Protein AF-A0A453E5N2-F1 (afdb_monomer_lite)

Radius of gyration: 12.23 Å; chains: 1; bounding box: 28×28×30 Å

Foldseek 3Di:
DEADPVQQWDWDWDQQGKIWIAHPPRDTDIDDDPGGGTDPDDYDDDDDDDD

Sequence (51 aa):
MAFDPVQQLLAVGTLDGRIKIFGGDNIEGILITPKSMPYKYLQVWHFIQKE

Organism: Aegilops tauschii subsp. strangulata (NCBI:txid200361)

Secondary structure (DSSP, 8-state):
-EEETTTTEEEEE-TTS-EEEE-STT-EEEE--SS----S-----------

pLDDT: mean 91.9, std 5.85, range [70.69, 97.19]

Structure (mmCIF, N/CA/C/O backbone):
data_AF-A0A453E5N2-F1
#
_entry.id   AF-A0A453E5N2-F1
#
loop_
_atom_site.group_PDB
_atom_site.id
_atom_site.type_symbol
_atom_site.label_atom_id
_atom_site.label_alt_id
_atom_site.label_comp_id
_atom_site.label_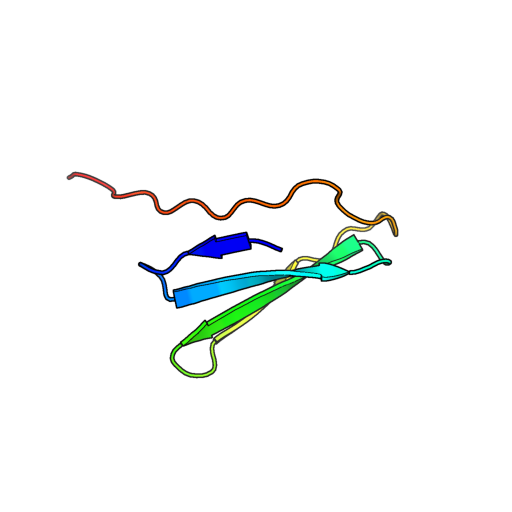asym_id
_atom_site.label_entity_id
_atom_site.label_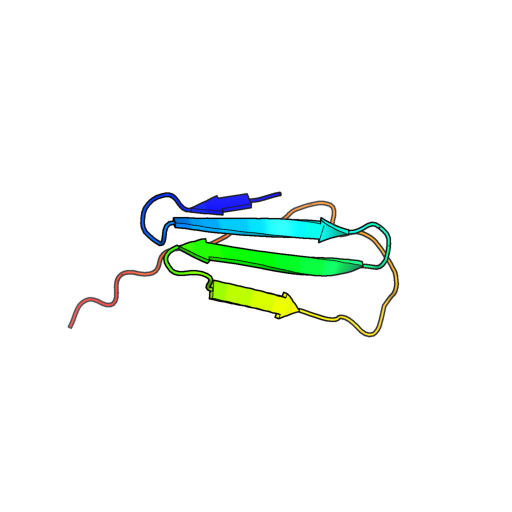seq_id
_atom_site.pdbx_PDB_ins_code
_atom_site.Cartn_x
_atom_site.Cartn_y
_atom_site.Cartn_z
_atom_site.occupancy
_atom_site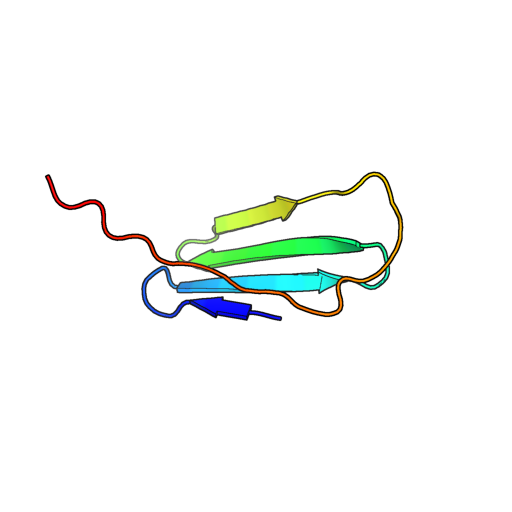.B_iso_or_equiv
_atom_site.auth_seq_id
_atom_site.auth_comp_id
_atom_site.auth_asym_id
_atom_site.auth_atom_id
_atom_site.pdbx_PDB_model_num
ATOM 1 N N . MET A 1 1 ? 2.636 -4.056 2.499 1.00 93.94 1 MET A N 1
ATOM 2 C CA . MET A 1 1 ? 1.296 -3.451 2.662 1.00 93.94 1 MET A CA 1
ATOM 3 C C . MET A 1 1 ? 1.248 -2.719 3.987 1.00 93.94 1 MET A C 1
ATOM 5 O O . MET A 1 1 ? 2.043 -3.052 4.857 1.00 93.94 1 MET A O 1
ATOM 9 N N . ALA A 1 2 ? 0.353 -1.750 4.118 1.00 96.81 2 ALA A N 1
ATOM 10 C CA . ALA A 1 2 ? 0.091 -1.027 5.356 1.00 96.81 2 ALA A CA 1
ATOM 11 C C . ALA A 1 2 ? -1.409 -0.751 5.460 1.00 96.81 2 ALA A C 1
ATOM 13 O O . ALA A 1 2 ? -2.045 -0.488 4.441 1.00 96.81 2 ALA A O 1
ATOM 14 N N . PHE A 1 3 ? -1.956 -0.836 6.667 1.00 95.38 3 PHE A N 1
ATOM 15 C CA . PHE A 1 3 ? -3.375 -0.632 6.926 1.00 95.38 3 PHE A CA 1
ATOM 16 C C . PHE A 1 3 ? -3.548 0.347 8.085 1.00 95.38 3 PHE A C 1
ATOM 18 O O . PHE A 1 3 ? -2.890 0.187 9.113 1.00 95.38 3 PHE A O 1
ATOM 25 N N . ASP A 1 4 ? -4.424 1.333 7.909 1.00 93.56 4 ASP A N 1
ATOM 26 C CA . ASP A 1 4 ? -4.886 2.227 8.967 1.00 93.56 4 ASP A CA 1
ATOM 27 C C . ASP A 1 4 ? -6.384 1.983 9.226 1.00 93.56 4 ASP A C 1
ATOM 29 O O . ASP A 1 4 ? -7.208 2.301 8.363 1.00 93.56 4 ASP A O 1
ATOM 33 N N . PRO A 1 5 ? -6.766 1.436 10.396 1.00 92.00 5 PRO A N 1
ATOM 34 C CA . PRO A 1 5 ? -8.163 1.182 10.726 1.00 92.00 5 PRO A CA 1
ATOM 35 C C . PRO A 1 5 ? -8.967 2.454 11.017 1.00 92.00 5 PRO A C 1
ATOM 37 O O . PRO A 1 5 ? -10.187 2.415 10.889 1.00 92.00 5 PRO A O 1
ATOM 40 N N . VAL A 1 6 ? -8.324 3.564 11.404 1.00 91.88 6 VAL A N 1
ATOM 41 C CA . VAL A 1 6 ? -9.021 4.819 11.739 1.00 91.88 6 VAL A CA 1
ATOM 42 C C . VAL A 1 6 ? -9.558 5.470 10.472 1.00 91.88 6 VAL A C 1
ATOM 44 O O . VAL A 1 6 ? -10.716 5.869 10.421 1.00 91.88 6 VAL A O 1
ATOM 47 N N . GLN A 1 7 ? -8.725 5.535 9.435 1.00 89.94 7 GLN A N 1
ATOM 48 C CA . GLN A 1 7 ? -9.110 6.052 8.120 1.00 89.94 7 GLN A CA 1
ATOM 49 C C . GLN A 1 7 ? -9.708 4.970 7.207 1.00 89.94 7 GLN A C 1
ATOM 51 O O . GLN A 1 7 ? -10.135 5.280 6.098 1.00 89.94 7 GLN A O 1
ATOM 56 N N . GLN A 1 8 ? -9.718 3.707 7.652 1.00 93.31 8 GLN A N 1
ATOM 57 C CA . GLN A 1 8 ? -10.088 2.534 6.855 1.00 93.31 8 GLN A CA 1
ATOM 58 C C . GLN A 1 8 ? -9.326 2.464 5.522 1.00 93.31 8 GLN A C 1
ATOM 60 O O . GLN A 1 8 ? -9.909 2.173 4.480 1.00 93.31 8 GLN A O 1
ATOM 65 N N . LEU A 1 9 ? -8.016 2.731 5.554 1.00 95.19 9 LEU A N 1
ATOM 66 C CA . LEU A 1 9 ? -7.158 2.788 4.369 1.00 95.19 9 LEU A CA 1
ATOM 67 C C . LEU A 1 9 ? -6.206 1.595 4.297 1.00 95.19 9 LEU A C 1
ATOM 69 O O . LEU A 1 9 ? -5.439 1.336 5.222 1.00 95.19 9 LEU A O 1
ATOM 73 N N . LEU A 1 10 ? -6.187 0.917 3.151 1.00 96.19 10 LEU A N 1
ATOM 74 C CA . LEU A 1 10 ? -5.238 -0.132 2.794 1.00 96.19 10 LEU A CA 1
ATOM 75 C C . LEU A 1 10 ? -4.316 0.354 1.673 1.00 96.19 10 LEU A C 1
ATOM 77 O O . LEU A 1 10 ? -4.753 0.590 0.549 1.00 96.19 10 LEU A O 1
ATOM 81 N N . ALA A 1 11 ? -3.019 0.422 1.956 1.00 97.19 11 ALA A N 1
ATOM 82 C CA . ALA A 1 11 ? -1.985 0.699 0.970 1.00 97.19 11 ALA A CA 1
ATOM 83 C C . ALA A 1 11 ? -1.232 -0.588 0.583 1.00 97.19 11 ALA A C 1
ATOM 85 O O . ALA A 1 11 ? -0.712 -1.327 1.432 1.00 97.19 11 ALA A O 1
ATOM 86 N N . VAL A 1 12 ? -1.120 -0.851 -0.720 1.00 97.19 12 VAL A N 1
ATOM 87 C CA . VAL A 1 12 ? -0.461 -2.033 -1.294 1.00 97.19 12 VAL A CA 1
ATOM 88 C C . VAL A 1 12 ? 0.592 -1.595 -2.306 1.00 97.19 12 VAL A C 1
ATOM 90 O O . VAL A 1 12 ? 0.273 -0.986 -3.323 1.00 97.19 12 VAL A O 1
ATOM 93 N N . GLY A 1 13 ? 1.854 -1.929 -2.031 1.00 96.06 13 GLY A N 1
ATOM 94 C CA . GLY A 1 13 ? 2.951 -1.756 -2.980 1.00 96.06 13 GLY 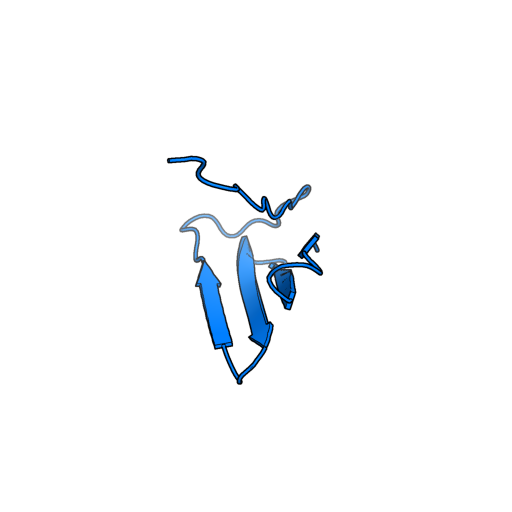A CA 1
ATOM 95 C C . GLY A 1 13 ? 2.997 -2.899 -3.995 1.00 96.06 13 GLY A C 1
ATOM 96 O O . GLY A 1 13 ? 2.780 -4.055 -3.630 1.00 96.06 13 GLY A O 1
ATOM 97 N N . THR A 1 14 ? 3.294 -2.581 -5.250 1.00 95.44 14 THR A N 1
ATOM 98 C CA . THR A 1 14 ? 3.435 -3.540 -6.353 1.00 95.44 14 THR A CA 1
ATOM 99 C C . THR A 1 14 ? 4.905 -3.744 -6.739 1.00 95.44 14 THR A C 1
ATOM 101 O O . THR A 1 14 ? 5.788 -2.976 -6.348 1.00 95.44 14 THR A O 1
ATOM 104 N N . LEU A 1 15 ? 5.185 -4.794 -7.521 1.00 95.12 15 LEU A N 1
ATOM 105 C CA . LEU A 1 15 ? 6.544 -5.110 -7.987 1.00 95.12 15 LEU A CA 1
ATOM 106 C C . LEU A 1 15 ? 7.137 -4.038 -8.913 1.00 95.12 15 LEU A C 1
ATOM 108 O O . LEU A 1 15 ? 8.349 -3.855 -8.940 1.00 95.12 15 LEU A O 1
ATOM 112 N N . ASP A 1 16 ? 6.291 -3.306 -9.633 1.00 94.19 16 ASP A N 1
ATOM 113 C CA . ASP A 1 16 ? 6.678 -2.195 -10.508 1.00 94.19 16 ASP A CA 1
ATOM 114 C C . ASP A 1 16 ? 6.723 -0.838 -9.780 1.00 94.19 16 ASP A C 1
ATOM 116 O O . ASP A 1 16 ? 6.833 0.208 -10.413 1.00 94.19 16 ASP A O 1
ATOM 120 N N . GLY A 1 17 ? 6.655 -0.836 -8.445 1.00 94.62 17 GLY A N 1
ATOM 121 C CA . GLY A 1 17 ? 6.830 0.362 -7.626 1.00 94.62 17 GLY A CA 1
ATOM 122 C C . GLY A 1 17 ? 5.590 1.238 -7.480 1.00 94.62 17 GLY A C 1
ATOM 123 O O . GLY A 1 17 ? 5.666 2.281 -6.845 1.00 94.62 17 GLY A O 1
ATOM 124 N N . ARG A 1 18 ? 4.423 0.857 -7.998 1.00 95.75 18 ARG A N 1
ATOM 125 C CA . ARG A 1 18 ? 3.186 1.600 -7.709 1.00 95.75 18 ARG A CA 1
ATOM 126 C C . ARG A 1 18 ? 2.718 1.318 -6.282 1.00 95.75 18 ARG A C 1
ATOM 128 O O . ARG A 1 18 ? 2.954 0.242 -5.729 1.00 95.75 18 ARG A O 1
ATOM 135 N N . ILE A 1 19 ? 2.017 2.276 -5.687 1.00 96.88 19 ILE A N 1
ATOM 136 C CA . ILE A 1 19 ? 1.292 2.073 -4.430 1.00 96.88 19 ILE A CA 1
ATOM 137 C C . ILE A 1 19 ? -0.187 2.289 -4.720 1.00 96.88 19 ILE A C 1
ATOM 139 O O . ILE A 1 19 ? -0.595 3.399 -5.051 1.00 96.88 19 ILE A O 1
ATOM 143 N N . LYS A 1 20 ? -0.983 1.226 -4.613 1.00 96.75 20 LYS A N 1
ATOM 144 C CA . LYS A 1 20 ? -2.446 1.298 -4.686 1.00 96.75 20 LYS A CA 1
ATOM 145 C C . LYS A 1 20 ? -2.997 1.583 -3.294 1.00 96.75 20 LYS A C 1
ATOM 147 O O . LYS A 1 20 ? -2.552 0.957 -2.333 1.00 96.75 20 LYS A O 1
ATOM 152 N N . ILE A 1 21 ? -3.942 2.504 -3.197 1.00 97.00 21 ILE A N 1
ATOM 153 C CA . ILE A 1 21 ? -4.633 2.879 -1.965 1.00 97.00 21 ILE A CA 1
ATOM 154 C C . ILE A 1 21 ? -6.108 2.535 -2.150 1.00 97.00 21 ILE A C 1
ATOM 156 O O . ILE A 1 21 ? -6.701 2.919 -3.155 1.00 97.00 21 ILE A O 1
ATOM 160 N N . PHE A 1 22 ? -6.673 1.818 -1.186 1.00 96.88 22 PHE A N 1
ATOM 161 C CA . PHE A 1 22 ? -8.087 1.462 -1.119 1.00 96.88 22 PHE A CA 1
ATOM 162 C C . PHE A 1 22 ? -8.652 1.973 0.202 1.00 96.88 22 PHE A C 1
ATOM 164 O O . PHE A 1 22 ? -8.029 1.759 1.242 1.00 96.88 22 PHE A O 1
ATOM 171 N N . GLY A 1 23 ? -9.800 2.637 0.168 1.00 95.38 23 GLY A N 1
ATOM 172 C CA . GLY A 1 23 ? -10.509 3.125 1.347 1.00 95.38 23 GLY A CA 1
ATOM 173 C C . GLY A 1 23 ? -11.943 2.615 1.432 1.00 95.38 23 GLY A C 1
ATOM 174 O O . GLY A 1 23 ? -12.416 1.896 0.550 1.00 95.38 23 GLY A O 1
ATOM 175 N N . GLY A 1 24 ? -12.647 3.028 2.488 1.00 90.31 24 GLY A N 1
ATOM 176 C CA . GLY A 1 24 ? -14.110 2.961 2.531 1.00 90.31 24 GLY A CA 1
ATOM 177 C C . GLY A 1 24 ? -14.758 3.763 1.392 1.00 90.31 24 GLY A C 1
ATOM 178 O O . GLY A 1 24 ? -14.088 4.515 0.688 1.00 90.31 24 GLY A O 1
ATOM 179 N N . ASP A 1 25 ? -16.065 3.584 1.190 1.00 90.94 25 ASP A N 1
ATOM 180 C CA . ASP A 1 25 ? -16.876 4.372 0.244 1.00 90.94 25 ASP A CA 1
ATOM 181 C C . ASP A 1 25 ? -16.370 4.395 -1.213 1.00 90.94 25 ASP A C 1
ATOM 183 O O . ASP A 1 25 ? -16.545 5.375 -1.936 1.00 90.94 25 ASP A O 1
ATOM 187 N N . ASN A 1 26 ?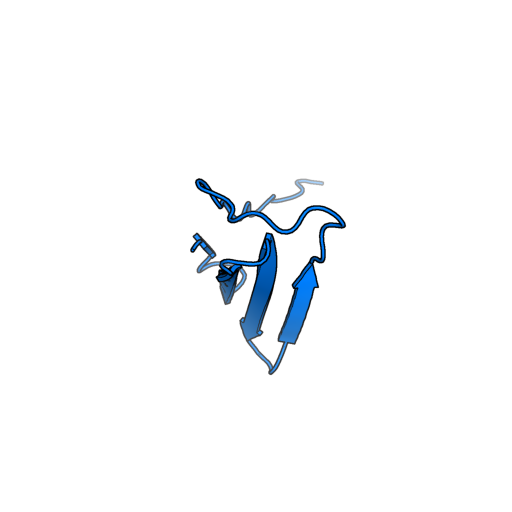 -15.771 3.290 -1.673 1.00 88.06 26 ASN A N 1
ATOM 188 C CA . ASN A 1 26 ? -15.174 3.150 -3.012 1.00 88.06 26 ASN A CA 1
ATOM 189 C C . ASN A 1 26 ? -14.023 4.135 -3.289 1.00 88.06 26 ASN A C 1
ATOM 191 O O . ASN A 1 26 ? -13.736 4.447 -4.447 1.00 88.06 26 ASN A O 1
ATOM 195 N N . ILE A 1 27 ? -13.355 4.633 -2.246 1.00 93.56 27 ILE A N 1
ATOM 196 C CA . ILE A 1 27 ? -12.155 5.451 -2.410 1.00 93.56 27 ILE A CA 1
ATOM 197 C C . ILE A 1 27 ? -11.035 4.575 -2.976 1.00 93.56 27 ILE A C 1
ATOM 199 O O . ILE A 1 27 ? -10.608 3.599 -2.359 1.00 93.56 27 ILE A O 1
ATOM 203 N N . GLU A 1 28 ? -10.509 4.973 -4.130 1.00 96.81 28 GLU A N 1
ATOM 204 C CA . GLU A 1 28 ? -9.338 4.363 -4.747 1.00 96.81 28 GLU A CA 1
ATOM 205 C C . GLU A 1 28 ? -8.334 5.437 -5.165 1.00 96.81 28 GLU A C 1
ATOM 207 O O . GLU A 1 28 ? -8.693 6.512 -5.648 1.00 96.81 28 GLU A O 1
ATOM 212 N N . GLY A 1 29 ? -7.050 5.138 -4.995 1.00 95.81 29 GLY A N 1
ATOM 213 C CA . GLY A 1 29 ? -5.962 6.021 -5.390 1.00 95.81 29 GLY A CA 1
ATOM 214 C C . GLY A 1 29 ? -4.728 5.243 -5.817 1.00 95.81 29 GLY A C 1
ATOM 215 O O . GLY A 1 29 ? -4.526 4.086 -5.439 1.00 95.81 29 GLY A O 1
ATOM 216 N N . ILE A 1 30 ? -3.872 5.885 -6.609 1.00 96.56 30 ILE A N 1
ATOM 217 C CA . ILE A 1 30 ? -2.585 5.316 -6.997 1.00 96.56 30 ILE A CA 1
ATOM 218 C C . ILE A 1 30 ? -1.479 6.359 -6.902 1.00 96.56 30 ILE A C 1
ATOM 220 O O . ILE A 1 30 ? -1.585 7.452 -7.452 1.00 96.56 30 ILE A O 1
ATOM 224 N N . LEU A 1 31 ? -0.397 6.004 -6.215 1.00 95.25 31 LEU A N 1
ATOM 225 C CA . LEU A 1 31 ? 0.853 6.750 -6.250 1.00 95.25 31 LEU A CA 1
ATOM 226 C C . LEU A 1 31 ? 1.794 6.050 -7.226 1.00 95.25 31 LEU A C 1
ATOM 228 O O . LEU A 1 31 ? 2.061 4.850 -7.106 1.00 95.25 31 LEU A O 1
ATOM 232 N N . ILE A 1 32 ? 2.274 6.806 -8.208 1.00 93.31 32 ILE A N 1
ATOM 233 C CA . ILE A 1 32 ? 3.153 6.314 -9.266 1.00 93.31 32 ILE A CA 1
ATOM 234 C C . ILE A 1 32 ? 4.523 6.954 -9.077 1.00 93.31 32 ILE A C 1
ATOM 236 O O . ILE A 1 32 ? 4.651 8.171 -8.974 1.00 93.31 32 ILE A O 1
ATOM 240 N N . THR A 1 33 ? 5.550 6.116 -9.057 1.00 85.19 33 THR A N 1
ATOM 241 C CA . THR A 1 33 ? 6.952 6.531 -9.097 1.00 85.19 33 THR A CA 1
ATOM 242 C C . THR A 1 33 ? 7.495 6.347 -10.514 1.00 85.19 33 THR A C 1
ATOM 244 O O . THR A 1 33 ? 7.117 5.388 -11.192 1.00 85.19 33 THR A O 1
ATOM 247 N N . PRO A 1 34 ? 8.414 7.210 -10.977 1.00 85.38 34 PRO A N 1
ATOM 248 C CA . PRO A 1 34 ? 9.118 6.991 -12.238 1.00 85.38 34 PRO A CA 1
ATOM 249 C C . PRO A 1 34 ? 10.101 5.805 -12.182 1.00 85.38 34 PRO A C 1
ATOM 251 O O . PRO A 1 34 ? 10.573 5.353 -13.222 1.00 85.38 34 PRO A O 1
ATOM 254 N N . LYS A 1 35 ? 10.431 5.284 -10.989 1.00 87.88 35 LYS A N 1
ATOM 255 C CA . LYS A 1 35 ? 11.360 4.159 -10.811 1.00 87.88 35 LYS A CA 1
ATOM 256 C C . LYS A 1 35 ? 10.608 2.841 -10.616 1.00 87.88 35 LYS A C 1
ATOM 258 O O . LYS A 1 35 ? 10.018 2.624 -9.564 1.00 87.88 35 LYS A O 1
ATOM 263 N N . SER A 1 36 ? 10.721 1.925 -11.578 1.00 91.31 36 SER A N 1
ATOM 264 C CA . SER A 1 36 ? 10.097 0.594 -11.513 1.00 91.31 36 SER A CA 1
ATOM 265 C C . SER A 1 36 ? 10.840 -0.354 -10.560 1.00 91.31 36 SER A C 1
ATOM 267 O O . SER A 1 36 ? 11.629 -1.194 -10.993 1.00 91.31 36 SER A O 1
ATOM 269 N N . MET A 1 37 ? 10.625 -0.204 -9.253 1.00 93.50 37 MET A N 1
ATOM 270 C CA . MET A 1 37 ? 11.216 -1.060 -8.219 1.00 93.50 37 MET A CA 1
ATOM 271 C C . MET A 1 37 ? 10.274 -1.168 -7.008 1.00 93.50 37 MET A C 1
ATOM 273 O O . MET A 1 37 ? 9.693 -0.153 -6.621 1.00 93.50 37 MET A O 1
ATOM 277 N N . PRO A 1 38 ? 10.140 -2.347 -6.367 1.00 93.44 38 PRO A N 1
ATOM 278 C CA . PRO A 1 38 ? 9.236 -2.515 -5.234 1.00 93.44 38 PRO A CA 1
ATOM 279 C C . PRO A 1 38 ? 9.693 -1.741 -3.994 1.00 93.44 38 PRO A C 1
ATOM 281 O O . PRO A 1 38 ? 10.887 -1.637 -3.697 1.00 93.44 38 PRO A O 1
ATOM 284 N N . TYR A 1 39 ? 8.721 -1.284 -3.205 1.00 92.19 39 TYR A N 1
ATOM 285 C CA . TYR A 1 39 ? 8.968 -0.726 -1.878 1.00 92.19 39 TYR A CA 1
ATOM 286 C C . TYR A 1 39 ? 9.033 -1.829 -0.823 1.00 92.19 39 TYR A C 1
ATOM 288 O O . TYR A 1 39 ? 8.097 -2.610 -0.656 1.00 92.19 39 TYR A O 1
ATOM 296 N N . LYS A 1 40 ? 10.138 -1.862 -0.073 1.00 91.25 40 LYS A N 1
ATOM 297 C CA . LYS A 1 40 ? 10.357 -2.844 0.998 1.00 91.25 40 LYS A CA 1
ATOM 298 C C . LYS A 1 40 ? 9.538 -2.543 2.257 1.00 91.25 40 LY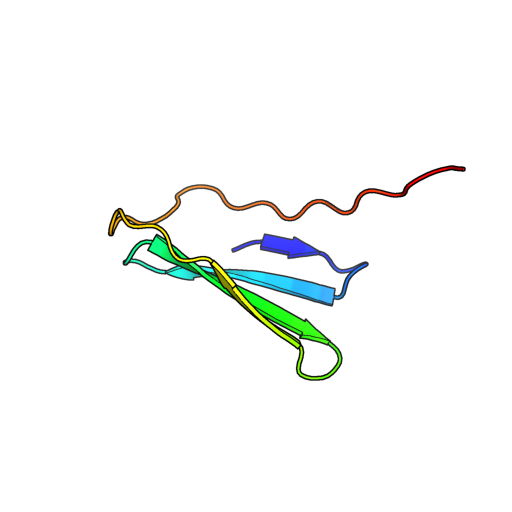S A C 1
ATOM 300 O O . LYS A 1 40 ? 9.097 -3.465 2.935 1.00 91.25 40 LYS A O 1
ATOM 305 N N . TYR A 1 41 ? 9.333 -1.263 2.555 1.00 93.88 41 TYR A N 1
ATOM 306 C CA . TYR A 1 41 ? 8.605 -0.802 3.731 1.00 93.88 41 TYR A CA 1
ATOM 307 C C . TYR A 1 41 ? 7.522 0.178 3.299 1.00 93.88 41 TYR A C 1
ATOM 309 O O . TYR A 1 41 ? 7.775 1.072 2.495 1.00 93.88 41 TYR A O 1
ATOM 317 N N . LEU A 1 42 ? 6.319 -0.014 3.830 1.00 94.69 42 LEU A N 1
ATOM 318 C CA . LEU A 1 42 ? 5.169 0.847 3.603 1.00 94.69 42 LEU A CA 1
ATOM 319 C C . LEU A 1 42 ? 4.524 1.118 4.959 1.00 94.69 42 LEU A C 1
ATOM 321 O O . LEU A 1 42 ? 4.390 0.194 5.760 1.00 94.69 42 LEU A O 1
ATOM 325 N N . GLN A 1 43 ? 4.154 2.368 5.212 1.00 93.75 43 GLN A N 1
ATOM 326 C CA . GLN A 1 43 ? 3.482 2.818 6.429 1.00 93.75 43 GLN A CA 1
ATOM 327 C C . GLN A 1 43 ? 2.409 3.834 6.040 1.00 93.75 43 GLN A C 1
ATOM 329 O O . GLN A 1 43 ? 2.606 4.609 5.104 1.00 93.75 43 GLN A O 1
ATOM 334 N N . VAL A 1 44 ? 1.286 3.812 6.751 1.00 91.62 44 VAL A N 1
ATOM 335 C CA . VAL A 1 44 ? 0.223 4.819 6.661 1.00 91.62 44 VAL A CA 1
ATOM 336 C C . VAL A 1 44 ? 0.175 5.512 8.016 1.00 91.62 44 VAL A C 1
ATOM 338 O O . VAL A 1 44 ? 0.258 4.844 9.046 1.00 91.62 44 VAL A O 1
ATOM 341 N N . TRP A 1 45 ? 0.100 6.840 8.006 1.00 90.25 45 TRP A N 1
ATOM 342 C CA . TRP A 1 45 ? 0.100 7.654 9.216 1.00 90.25 45 TRP A CA 1
ATOM 343 C C . TRP A 1 45 ? -1.226 8.391 9.342 1.00 90.25 45 TRP A C 1
ATOM 345 O O . TRP A 1 45 ? -1.600 9.156 8.454 1.00 90.25 45 TRP A O 1
ATOM 355 N N . HIS A 1 46 ? -1.889 8.203 10.478 1.00 87.25 46 HIS A N 1
ATOM 356 C CA . HIS A 1 46 ? -3.009 9.030 10.890 1.00 87.25 46 HIS A CA 1
ATOM 357 C C . HIS A 1 46 ? -2.488 10.203 11.727 1.00 87.25 46 HIS A C 1
ATOM 359 O O . HIS A 1 46 ? -2.005 10.004 12.844 1.00 87.25 46 HIS A O 1
ATOM 365 N N . PHE A 1 47 ? -2.576 11.426 11.201 1.00 85.94 47 PHE A N 1
ATOM 366 C CA . PHE A 1 47 ? -2.250 12.635 11.957 1.00 85.94 47 PHE A CA 1
ATOM 367 C C . PHE A 1 47 ? -3.535 13.288 12.461 1.00 85.94 47 PHE A C 1
ATOM 369 O O . PHE A 1 47 ? -4.371 13.714 11.666 1.00 85.94 47 PHE A O 1
ATOM 376 N N . ILE A 1 48 ? -3.667 13.404 13.782 1.00 82.12 48 ILE A N 1
ATOM 377 C CA . ILE A 1 48 ? -4.698 14.243 14.393 1.00 82.12 48 ILE A CA 1
ATOM 378 C C . ILE A 1 48 ? -4.152 15.666 14.423 1.00 82.12 48 ILE A C 1
ATOM 380 O O . ILE A 1 48 ? -3.198 15.944 15.152 1.00 82.12 48 ILE A O 1
ATOM 384 N N . GLN A 1 49 ? -4.745 16.568 13.642 1.00 76.62 49 GLN A N 1
ATOM 385 C CA . GLN A 1 49 ? -4.524 17.992 13.864 1.00 76.62 49 GLN A CA 1
ATOM 386 C C . GLN A 1 49 ? -5.293 18.392 15.124 1.00 76.62 49 GLN A C 1
ATOM 388 O O . GLN A 1 49 ? -6.507 18.217 15.196 1.00 76.62 49 GLN A O 1
ATOM 393 N N . LYS A 1 50 ? -4.566 18.856 16.143 1.00 70.69 50 LYS A N 1
ATOM 394 C CA . LYS A 1 50 ? -5.160 19.573 17.270 1.00 70.69 50 LYS A CA 1
ATOM 395 C C . LYS A 1 50 ? -5.166 21.052 16.898 1.00 70.69 50 LYS A C 1
ATOM 397 O O . LYS A 1 50 ? -4.107 21.566 16.541 1.00 70.69 50 LYS A O 1
ATOM 402 N N . GLU A 1 51 ? -6.344 21.664 16.935 1.00 72.50 51 GLU A N 1
ATOM 403 C CA . GLU A 1 51 ? -6.503 23.124 16.907 1.00 72.50 51 GLU A CA 1
ATOM 404 C C . GLU A 1 51 ? -5.901 23.767 18.164 1.00 72.50 51 GLU A C 1
ATOM 406 O O . GLU A 1 51 ? -5.963 23.128 19.246 1.00 72.50 51 GLU A O 1
#